Protein AF-A0A959JGN3-F1 (afdb_monomer_lite)

Sequence (123 aa):
HEFVHVLAYRLKGATKATYGANLKKFYFMALADQFVANKQEFEFIALAPFLIINSALLFLLIICHPEWKITVLGTLLTHISMCSGDFGLLSYFEYHKHKNVVTFDDTNNKMSYFYGQQPEVNK

Secondary structure (DSSP, 8-state):
-HHHHHHHHHHTT-SSEEEEEETTTTEEEEEEBT-EEEHHHHHHHHHHHHHHHHHHHHHHHHHS-HHHHHHHHHHHHHHHHHTHHHHHHHHHHHHTGGG--EEEEETTTTEEEEEPPPP----

Foldseek 3Di:
DLVQLQVLCVVVPQPDWDKDADVVVGDIDIARAFDKAWLVSLVSSLCRCVVPVLVVLVVCLVPPDPVCNVVSVVVNVVSVVNSVVSVVVNVVCVVVVVQRWIWHAHPVVRDIDIHGDDDPPPD

Structure (mmCIF, N/CA/C/O backbone):
data_AF-A0A959JGN3-F1
#
_entry.id   AF-A0A959JGN3-F1
#
loop_
_atom_site.group_PDB
_atom_site.id
_atom_site.type_symbol
_atom_site.label_atom_id
_atom_site.label_alt_id
_atom_site.label_comp_id
_atom_site.label_asym_id
_atom_site.label_entity_id
_atom_site.label_seq_id
_atom_site.pdbx_PDB_ins_code
_atom_site.Cartn_x
_atom_site.Cartn_y
_atom_site.Cartn_z
_atom_site.occupancy
_atom_site.B_iso_or_equiv
_atom_site.auth_seq_id
_atom_site.auth_comp_id
_atom_site.auth_asym_id
_atom_site.auth_atom_id
_atom_site.pdbx_PDB_model_num
ATOM 1 N N . HIS A 1 1 ? -2.651 -0.401 -7.684 1.00 91.12 1 HIS A N 1
ATOM 2 C CA . HIS A 1 1 ? -2.480 -0.161 -6.244 1.00 91.12 1 HIS A CA 1
ATOM 3 C C . HIS A 1 1 ? -3.660 -0.748 -5.469 1.00 91.12 1 HIS A C 1
ATOM 5 O O . HIS A 1 1 ? -3.523 -1.872 -5.010 1.00 91.12 1 HIS A O 1
ATOM 11 N N . GLU A 1 2 ? -4.844 -0.122 -5.474 1.00 90.38 2 GLU A N 1
ATOM 12 C CA . GLU A 1 2 ? -6.023 -0.609 -4.715 1.00 90.38 2 GLU A CA 1
ATOM 13 C C . GLU A 1 2 ? -6.415 -2.070 -4.957 1.00 90.38 2 GLU A C 1
ATOM 15 O O . GLU A 1 2 ? -6.830 -2.768 -4.039 1.00 90.38 2 GLU A O 1
ATOM 20 N N . PHE A 1 3 ? -6.264 -2.573 -6.184 1.00 90.06 3 PHE A N 1
ATOM 21 C CA . PHE A 1 3 ? -6.545 -3.981 -6.475 1.00 90.06 3 PHE A CA 1
ATOM 22 C C . PHE A 1 3 ? -5.687 -4.943 -5.634 1.00 90.06 3 PHE A C 1
ATOM 24 O O . PHE A 1 3 ? -6.175 -5.976 -5.183 1.00 90.06 3 PHE A O 1
ATOM 31 N N . VAL A 1 4 ? -4.420 -4.592 -5.395 1.00 92.25 4 VAL A N 1
ATOM 32 C CA . VAL A 1 4 ? -3.509 -5.398 -4.573 1.00 92.25 4 VAL A CA 1
ATOM 33 C C . VAL A 1 4 ? -3.934 -5.345 -3.107 1.00 92.25 4 VAL A C 1
ATOM 35 O O . VAL A 1 4 ? -3.951 -6.390 -2.465 1.00 92.25 4 VAL A O 1
ATOM 38 N N . HIS A 1 5 ? -4.367 -4.181 -2.607 1.00 91.75 5 HIS A N 1
ATOM 39 C CA . HIS A 1 5 ? -4.967 -4.062 -1.271 1.00 91.75 5 HIS A CA 1
ATOM 40 C C . HIS A 1 5 ? -6.202 -4.954 -1.128 1.00 91.75 5 HIS A C 1
ATOM 42 O O . HIS A 1 5 ? -6.289 -5.744 -0.193 1.00 91.75 5 HIS A O 1
ATOM 48 N N . VAL A 1 6 ? -7.137 -4.901 -2.084 1.00 89.19 6 VAL A N 1
ATOM 49 C CA . VAL A 1 6 ? -8.341 -5.755 -2.090 1.00 89.19 6 VAL A CA 1
ATOM 50 C C . VAL A 1 6 ? -7.974 -7.239 -2.085 1.00 89.19 6 VAL A C 1
ATOM 52 O O . VAL A 1 6 ? -8.587 -8.025 -1.362 1.00 89.19 6 VAL A O 1
ATOM 55 N N . LEU A 1 7 ? -6.971 -7.639 -2.869 1.00 90.00 7 LEU A N 1
ATOM 56 C CA . LEU A 1 7 ? -6.484 -9.016 -2.874 1.00 90.00 7 LEU A CA 1
ATOM 57 C C . LEU A 1 7 ? -5.863 -9.395 -1.522 1.00 90.00 7 LEU A C 1
ATOM 59 O O . LEU A 1 7 ? -6.167 -10.465 -1.002 1.00 90.00 7 LEU A O 1
ATOM 63 N N . ALA A 1 8 ? -5.051 -8.519 -0.929 1.00 90.81 8 ALA A N 1
ATOM 64 C CA . ALA A 1 8 ? -4.447 -8.738 0.382 1.00 90.81 8 ALA A CA 1
ATOM 65 C C . ALA A 1 8 ? -5.509 -8.881 1.486 1.00 90.81 8 ALA A C 1
ATOM 67 O O . ALA A 1 8 ? -5.421 -9.805 2.293 1.00 90.81 8 ALA A O 1
ATOM 68 N N . TYR A 1 9 ? -6.561 -8.057 1.465 1.00 90.38 9 TYR A N 1
ATOM 69 C CA . TYR A 1 9 ? -7.717 -8.200 2.353 1.00 90.38 9 TYR A CA 1
ATOM 70 C C . TYR A 1 9 ? -8.404 -9.562 2.188 1.00 90.38 9 TYR A C 1
ATOM 72 O O . TYR A 1 9 ? -8.676 -10.241 3.178 1.00 90.38 9 TYR A O 1
ATOM 80 N N . ARG A 1 10 ? -8.638 -10.013 0.947 1.00 88.19 10 ARG A N 1
ATOM 81 C CA . ARG A 1 10 ? -9.231 -11.339 0.683 1.00 88.19 10 ARG A CA 1
ATOM 82 C C . ARG A 1 10 ? -8.351 -12.480 1.189 1.00 88.19 10 ARG A C 1
ATOM 84 O O . ARG A 1 10 ? -8.873 -13.433 1.757 1.00 88.19 10 ARG A O 1
ATOM 91 N N . LEU A 1 11 ? -7.030 -12.373 1.038 1.00 88.56 11 LEU A N 1
ATOM 92 C CA . LEU A 1 11 ? -6.075 -13.356 1.568 1.00 88.56 11 LEU A CA 1
ATOM 93 C C . LEU A 1 11 ? -6.077 -13.414 3.103 1.00 88.56 11 LEU A C 1
ATOM 95 O O . LEU A 1 11 ? -5.784 -14.463 3.670 1.00 88.56 11 LEU A O 1
ATOM 99 N N . LYS A 1 12 ? -6.426 -12.311 3.774 1.00 88.44 12 LYS A N 1
ATOM 100 C CA . LYS A 1 12 ? -6.601 -12.241 5.233 1.00 88.44 12 LYS A CA 1
ATOM 101 C C . LYS A 1 12 ? -8.003 -12.626 5.714 1.00 88.44 12 LYS A C 1
ATOM 103 O O . LYS A 1 12 ? -8.259 -12.588 6.910 1.00 88.44 12 LYS A O 1
ATOM 108 N N . GLY A 1 13 ? -8.888 -13.056 4.813 1.00 85.38 13 GLY A N 1
ATOM 109 C CA . GLY A 1 13 ? -10.216 -13.566 5.161 1.00 85.38 13 GLY A CA 1
ATOM 110 C C . GLY A 1 13 ? -11.350 -12.547 5.045 1.00 85.38 13 GLY A C 1
ATOM 111 O O . GLY A 1 13 ? -12.478 -12.865 5.418 1.00 85.38 13 GLY A O 1
ATOM 112 N N . ALA A 1 14 ? -11.105 -11.353 4.493 1.00 85.56 14 ALA A N 1
ATOM 113 C CA . ALA A 1 14 ? -12.182 -10.412 4.202 1.00 85.56 14 ALA A CA 1
ATOM 114 C C . ALA A 1 14 ? -13.095 -10.973 3.097 1.00 85.56 14 ALA A C 1
ATOM 116 O O . ALA A 1 14 ? -12.689 -11.133 1.942 1.00 85.56 14 ALA A O 1
ATOM 117 N N . THR A 1 15 ? -14.352 -11.248 3.440 1.00 79.25 15 THR A N 1
ATOM 118 C CA . THR A 1 15 ? -15.357 -11.797 2.512 1.00 79.25 15 THR A CA 1
ATOM 119 C C . THR A 1 15 ? -15.841 -10.759 1.500 1.00 79.25 15 THR A C 1
ATOM 121 O O . THR A 1 15 ? -16.139 -11.097 0.355 1.00 79.25 15 THR A O 1
ATOM 124 N N . LYS A 1 16 ? -15.879 -9.483 1.900 1.00 82.38 16 LYS A N 1
ATOM 125 C CA . LYS A 1 16 ? -16.369 -8.356 1.098 1.00 82.38 16 LYS A CA 1
ATOM 126 C C . LYS A 1 16 ? -15.331 -7.235 1.017 1.00 82.38 16 LYS A C 1
ATOM 128 O O . LYS A 1 16 ? -15.472 -6.183 1.629 1.00 82.38 16 LYS A O 1
ATOM 133 N N . ALA A 1 17 ? -14.285 -7.461 0.226 1.00 84.00 17 ALA A N 1
ATOM 134 C CA . ALA A 1 17 ? -13.311 -6.426 -0.113 1.00 84.00 17 ALA A CA 1
ATOM 135 C C . ALA A 1 17 ? -13.650 -5.773 -1.464 1.00 84.00 17 ALA A C 1
ATOM 137 O O . ALA A 1 17 ? -13.784 -6.468 -2.483 1.00 84.00 17 ALA A O 1
ATOM 138 N N . THR A 1 18 ? -13.778 -4.447 -1.464 1.00 81.81 18 THR A N 1
ATOM 139 C CA . THR A 1 18 ? -14.122 -3.608 -2.621 1.00 81.81 18 THR A CA 1
ATOM 140 C C . THR A 1 18 ? -13.144 -2.442 -2.750 1.00 81.81 18 THR A C 1
ATOM 142 O O . THR A 1 18 ? -12.427 -2.120 -1.809 1.00 81.81 18 THR A O 1
ATOM 145 N N . TYR A 1 19 ? -13.081 -1.817 -3.924 1.00 82.44 19 TYR A N 1
ATOM 146 C CA . TYR A 1 19 ? -12.322 -0.585 -4.133 1.00 82.44 19 TYR A CA 1
ATOM 147 C C . TYR A 1 19 ? -13.291 0.580 -4.349 1.00 82.44 19 TYR A C 1
ATOM 149 O O . TYR A 1 19 ? -14.298 0.455 -5.046 1.00 82.44 19 TYR A O 1
ATOM 157 N N . GLY A 1 20 ? -12.978 1.718 -3.747 1.00 79.75 20 GLY A N 1
ATOM 158 C CA . GLY A 1 20 ? -13.687 2.979 -3.881 1.00 79.75 20 GLY A CA 1
ATOM 159 C C . GLY A 1 20 ? -12.767 4.067 -4.426 1.00 79.75 20 GLY A C 1
ATOM 160 O O . GLY A 1 20 ? -11.542 3.993 -4.331 1.00 79.75 20 GLY A O 1
ATOM 161 N N . ALA A 1 21 ? -13.368 5.102 -5.002 1.00 80.62 21 ALA A N 1
ATOM 162 C CA . ALA A 1 21 ? -12.651 6.276 -5.476 1.00 80.62 21 ALA A CA 1
ATOM 163 C C . ALA A 1 21 ? -13.480 7.529 -5.212 1.00 80.62 21 ALA A C 1
ATOM 165 O O . ALA A 1 21 ? -14.694 7.545 -5.428 1.00 80.62 21 ALA A O 1
ATOM 166 N N . ASN A 1 22 ? -12.820 8.600 -4.788 1.00 80.19 22 ASN A N 1
ATOM 167 C CA . ASN A 1 22 ? -13.421 9.919 -4.703 1.00 80.19 22 ASN A CA 1
ATOM 168 C C . ASN A 1 22 ? -12.624 10.892 -5.568 1.00 80.19 22 ASN A C 1
ATOM 170 O O . ASN A 1 22 ? -11.682 11.531 -5.107 1.00 80.19 22 ASN A O 1
ATOM 174 N N . LEU A 1 23 ? -13.044 11.034 -6.827 1.00 76.56 23 LEU A N 1
ATOM 175 C CA . LEU A 1 23 ? -12.375 11.892 -7.809 1.00 76.56 23 LEU A CA 1
ATOM 176 C C . LEU A 1 23 ? -12.372 13.376 -7.410 1.00 76.56 23 LEU A C 1
ATOM 178 O O . LEU A 1 23 ? -11.448 14.092 -7.775 1.00 76.56 23 LEU A O 1
ATOM 182 N N . LYS A 1 24 ? -13.353 13.841 -6.617 1.00 74.75 24 LYS A N 1
ATOM 183 C CA . LYS A 1 24 ? -13.393 15.236 -6.136 1.00 74.75 24 LYS A CA 1
ATOM 184 C C . LYS A 1 24 ? -12.274 15.547 -5.143 1.00 74.75 24 LYS A C 1
ATOM 186 O O . LYS A 1 24 ? -11.817 16.680 -5.084 1.00 74.75 24 LYS A O 1
ATOM 191 N N . LYS A 1 25 ? -11.874 14.556 -4.343 1.00 74.06 25 LYS A N 1
ATOM 192 C CA . LYS A 1 25 ? -10.803 14.668 -3.338 1.00 74.06 25 LYS A CA 1
ATOM 193 C C . LYS A 1 25 ? -9.527 13.922 -3.748 1.00 74.06 25 LYS A C 1
ATOM 195 O O . LYS A 1 25 ? -8.595 13.849 -2.960 1.00 74.06 25 LYS A O 1
ATOM 200 N N . PHE A 1 26 ? -9.516 13.374 -4.963 1.00 75.06 26 PHE A N 1
ATOM 201 C CA . PHE A 1 26 ? -8.414 12.647 -5.582 1.00 75.06 26 PHE A CA 1
ATOM 202 C C . PHE A 1 26 ? -7.786 11.556 -4.696 1.00 75.06 26 PHE A C 1
ATOM 204 O O . PHE A 1 26 ? -6.569 11.400 -4.662 1.00 75.06 26 PHE A O 1
ATOM 211 N N . TYR A 1 27 ? -8.617 10.788 -3.983 1.00 74.00 27 TYR A N 1
ATOM 212 C CA . TYR A 1 27 ? -8.163 9.603 -3.253 1.00 74.00 27 TYR A CA 1
ATOM 213 C C . TYR A 1 27 ? -8.871 8.341 -3.743 1.00 74.00 27 TYR A C 1
ATOM 215 O O . TYR A 1 27 ? -10.039 8.365 -4.150 1.00 74.00 27 TYR A O 1
ATOM 223 N N . PHE A 1 28 ? -8.146 7.235 -3.663 1.00 80.75 28 PHE A N 1
ATOM 224 C CA . PHE A 1 28 ? -8.620 5.881 -3.904 1.00 80.75 28 PHE A CA 1
ATOM 225 C C . PHE A 1 28 ? -8.496 5.106 -2.590 1.00 80.75 28 PHE A C 1
ATOM 227 O O . PHE A 1 28 ? -7.688 5.473 -1.741 1.00 80.75 28 PHE A O 1
ATOM 234 N N . MET A 1 29 ? -9.356 4.117 -2.375 1.00 79.81 29 MET A N 1
ATOM 235 C CA . MET A 1 29 ? -9.362 3.341 -1.134 1.00 79.81 29 MET A CA 1
ATOM 236 C C . MET A 1 29 ? -9.792 1.906 -1.390 1.00 79.81 29 MET A C 1
ATOM 238 O O . MET A 1 29 ? -10.744 1.664 -2.132 1.00 79.81 29 MET A O 1
ATOM 242 N N . ALA A 1 30 ? -9.142 0.961 -0.727 1.00 79.38 30 ALA A N 1
ATOM 243 C CA . ALA A 1 30 ? -9.641 -0.391 -0.561 1.00 79.38 30 ALA A CA 1
ATOM 244 C C . ALA A 1 30 ? -10.443 -0.466 0.742 1.00 79.38 30 ALA A C 1
ATOM 246 O O . ALA A 1 30 ? -9.953 -0.070 1.794 1.00 79.38 30 ALA A O 1
ATOM 247 N N . LEU A 1 31 ? -11.674 -0.961 0.649 1.00 80.06 31 LEU A N 1
ATOM 248 C CA . LEU A 1 31 ? -12.608 -1.090 1.761 1.00 80.06 31 LEU A CA 1
ATOM 249 C C . LEU A 1 31 ? -12.872 -2.567 2.020 1.00 80.06 31 LEU A C 1
ATOM 251 O O . LEU A 1 31 ? -13.239 -3.300 1.093 1.00 80.06 31 LEU A O 1
ATOM 255 N N . ALA A 1 32 ? -12.723 -2.993 3.270 1.00 81.94 32 ALA A N 1
ATOM 256 C CA . ALA A 1 32 ? -13.044 -4.348 3.699 1.00 81.94 32 ALA A CA 1
ATOM 257 C C . ALA A 1 32 ? -14.260 -4.319 4.630 1.00 81.94 32 ALA A C 1
ATOM 259 O O . ALA A 1 32 ? -14.137 -4.117 5.836 1.00 81.94 32 ALA A O 1
ATOM 260 N N . ASP A 1 33 ? -15.445 -4.508 4.046 1.00 82.25 33 ASP A N 1
ATOM 261 C CA . ASP A 1 33 ? -16.716 -4.370 4.757 1.00 82.25 33 ASP A CA 1
ATOM 262 C C . ASP A 1 33 ? -16.793 -5.355 5.924 1.00 82.25 33 ASP A C 1
ATOM 264 O O . ASP A 1 33 ? -16.672 -6.570 5.743 1.00 82.25 33 ASP A O 1
ATOM 268 N N . GLN A 1 34 ? -16.991 -4.806 7.121 1.00 81.25 34 GLN A N 1
ATOM 269 C CA . GLN A 1 34 ? -17.105 -5.546 8.376 1.00 81.25 34 GLN A CA 1
ATOM 270 C C . GLN A 1 34 ? -15.900 -6.433 8.739 1.00 81.25 34 GLN A C 1
ATOM 272 O O . GLN A 1 34 ? -16.021 -7.343 9.562 1.00 81.25 34 GLN A O 1
ATOM 277 N N . PHE A 1 35 ? -14.729 -6.172 8.156 1.00 85.88 35 PHE A N 1
ATOM 278 C CA . PHE A 1 35 ? -13.492 -6.859 8.508 1.00 85.88 35 PHE A CA 1
ATOM 279 C C . PHE A 1 35 ? -12.762 -6.083 9.606 1.00 85.88 35 PHE A C 1
ATOM 281 O O . PHE A 1 35 ? -12.466 -4.900 9.447 1.00 85.88 35 PHE A O 1
ATOM 288 N N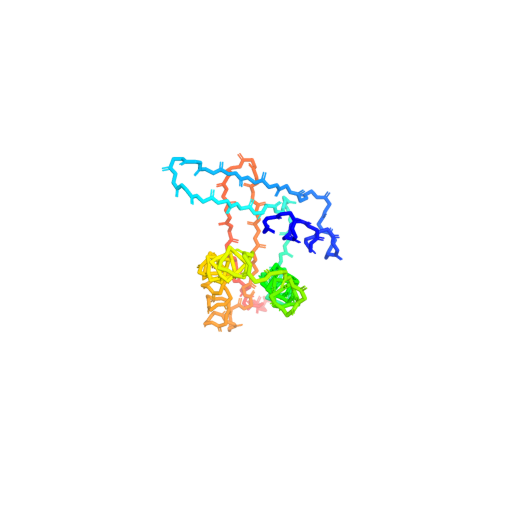 . VAL A 1 36 ? -12.473 -6.750 10.725 1.00 87.75 36 VAL A N 1
ATOM 289 C CA . VAL A 1 36 ? -11.676 -6.169 11.811 1.00 87.75 36 VAL A CA 1
ATOM 290 C C . VAL A 1 36 ? -10.213 -6.477 11.534 1.00 87.75 36 VAL A C 1
ATOM 292 O O . VAL A 1 36 ? -9.790 -7.611 11.732 1.00 87.75 36 VAL A O 1
ATOM 295 N N . ALA A 1 37 ? -9.449 -5.482 11.081 1.00 87.25 37 ALA A N 1
ATOM 296 C CA . ALA A 1 37 ? -8.021 -5.653 10.841 1.00 87.25 37 ALA A CA 1
ATOM 297 C C . ALA A 1 37 ? -7.227 -5.230 12.078 1.00 87.25 37 ALA A C 1
ATOM 299 O O . ALA A 1 37 ? -7.271 -4.070 12.501 1.00 87.25 37 ALA A O 1
ATOM 300 N N . ASN A 1 38 ? -6.472 -6.160 12.658 1.00 88.00 38 ASN A N 1
ATOM 301 C CA . ASN A 1 38 ? -5.490 -5.824 13.683 1.00 88.00 38 ASN A CA 1
ATOM 302 C C . ASN A 1 38 ? -4.223 -5.217 13.057 1.00 88.00 38 ASN A C 1
ATOM 304 O O . ASN A 1 38 ? -4.041 -5.222 11.839 1.00 88.00 38 ASN A O 1
ATOM 308 N N . LYS A 1 39 ? -3.311 -4.715 13.896 1.00 88.31 39 LYS A N 1
ATOM 309 C CA . LYS A 1 39 ? -2.056 -4.105 13.435 1.00 88.31 39 LYS A CA 1
ATOM 310 C C . LYS A 1 39 ? -1.275 -4.983 12.449 1.00 88.31 39 LYS A C 1
ATOM 312 O O . LYS A 1 39 ? -0.817 -4.472 11.437 1.00 88.31 39 LYS A O 1
ATOM 317 N N . GLN A 1 40 ? -1.100 -6.272 12.741 1.00 89.38 40 GLN A N 1
ATOM 318 C CA . GLN A 1 40 ? -0.275 -7.166 11.918 1.00 89.38 40 GLN A CA 1
ATOM 319 C C . GLN A 1 40 ? -0.929 -7.456 10.562 1.00 89.38 40 GLN A C 1
ATOM 321 O O . GLN A 1 40 ? -0.256 -7.530 9.534 1.00 89.38 40 GLN A O 1
ATOM 326 N N . GLU A 1 41 ? -2.250 -7.621 10.550 1.00 91.12 41 GLU A N 1
ATOM 327 C CA . GLU A 1 41 ? -3.021 -7.802 9.321 1.00 91.12 41 GLU A CA 1
ATOM 328 C C . GLU A 1 41 ? -2.983 -6.538 8.474 1.00 91.12 41 GLU A C 1
ATOM 330 O O . GLU A 1 41 ? -2.667 -6.611 7.286 1.00 91.12 41 GLU A O 1
ATOM 335 N N . PHE A 1 42 ? -3.240 -5.388 9.099 1.00 91.06 42 PHE A N 1
ATOM 336 C CA . PHE A 1 42 ? -3.196 -4.092 8.441 1.00 91.06 42 PHE A CA 1
ATOM 337 C C . PHE A 1 42 ? -1.798 -3.789 7.892 1.00 91.06 42 PHE A C 1
ATOM 339 O O . PHE A 1 42 ? -1.683 -3.324 6.767 1.00 91.06 42 PHE A O 1
ATOM 346 N N . GLU A 1 43 ? -0.732 -4.126 8.623 1.00 92.50 43 GLU A N 1
ATOM 347 C CA . GLU A 1 43 ? 0.652 -3.997 8.157 1.00 92.50 43 GLU A CA 1
ATOM 348 C C . GLU A 1 43 ? 0.922 -4.813 6.895 1.00 92.50 43 GLU A C 1
ATOM 350 O O . GLU A 1 43 ? 1.453 -4.287 5.917 1.00 92.50 43 GLU A O 1
ATOM 355 N N . PHE A 1 44 ? 0.482 -6.071 6.869 1.00 93.44 44 PHE A N 1
ATOM 356 C CA . PHE A 1 44 ? 0.591 -6.897 5.671 1.00 93.44 44 PHE A CA 1
ATOM 357 C C . PHE A 1 44 ? -0.176 -6.301 4.484 1.00 93.44 44 PHE A C 1
ATOM 359 O O . PHE A 1 44 ? 0.348 -6.263 3.372 1.00 93.44 44 PHE A O 1
ATOM 366 N N . ILE A 1 45 ? -1.409 -5.847 4.715 1.00 92.44 45 ILE A N 1
ATOM 367 C CA . ILE A 1 45 ? -2.266 -5.282 3.669 1.00 92.44 45 ILE A CA 1
ATOM 368 C C . ILE A 1 45 ? -1.653 -3.986 3.130 1.00 92.44 45 ILE A C 1
ATOM 370 O O . ILE A 1 45 ? -1.402 -3.894 1.932 1.00 92.44 45 ILE A O 1
ATOM 374 N N . ALA A 1 46 ? -1.321 -3.044 4.014 1.00 93.06 46 ALA A N 1
ATOM 375 C CA . ALA A 1 46 ? -0.751 -1.742 3.685 1.00 93.06 46 ALA A CA 1
ATOM 376 C C . ALA A 1 46 ? 0.572 -1.850 2.905 1.00 93.06 46 ALA A C 1
ATOM 378 O O . ALA A 1 46 ? 0.811 -1.093 1.967 1.00 93.06 46 ALA A O 1
ATOM 379 N N . LEU A 1 47 ? 1.437 -2.807 3.259 1.00 94.56 47 LEU A N 1
ATOM 380 C CA . LEU A 1 47 ? 2.734 -2.987 2.599 1.00 94.56 47 LEU A CA 1
ATOM 381 C C . LEU A 1 47 ? 2.651 -3.758 1.274 1.00 94.56 47 LEU A C 1
ATOM 383 O O . LEU A 1 47 ? 3.575 -3.663 0.459 1.00 94.56 47 LEU A O 1
ATOM 387 N N . ALA A 1 48 ? 1.577 -4.516 1.028 1.00 95.25 48 ALA A N 1
ATOM 388 C CA . ALA A 1 48 ? 1.490 -5.407 -0.128 1.00 95.25 48 ALA A CA 1
ATOM 389 C C . ALA A 1 48 ? 1.635 -4.679 -1.481 1.00 95.25 48 ALA A C 1
ATOM 391 O O . ALA A 1 48 ? 2.464 -5.118 -2.288 1.00 95.25 48 ALA A O 1
ATOM 392 N N . PRO A 1 49 ? 0.928 -3.566 -1.775 1.00 94.81 49 PRO A N 1
ATOM 393 C CA . PRO A 1 49 ? 1.100 -2.883 -3.055 1.00 94.81 49 PRO A CA 1
ATOM 394 C C . PRO A 1 49 ? 2.467 -2.227 -3.178 1.00 94.81 49 PRO A C 1
ATOM 396 O O . PRO A 1 49 ? 3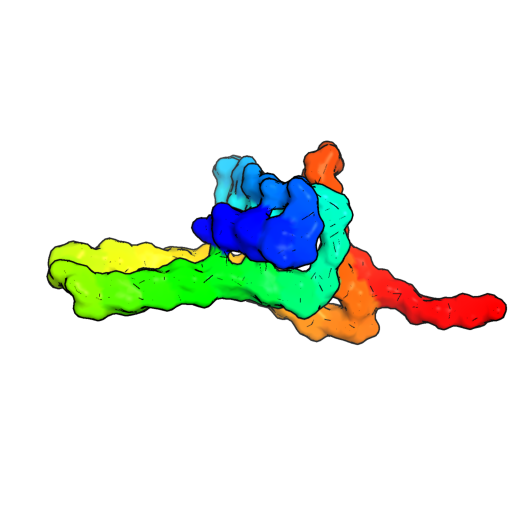.049 -2.274 -4.261 1.00 94.81 49 PRO A O 1
ATOM 399 N N . PHE A 1 50 ? 2.988 -1.650 -2.089 1.00 96.56 50 PHE A N 1
ATOM 400 C CA . PHE A 1 50 ? 4.312 -1.037 -2.079 1.00 96.56 50 PHE A CA 1
ATOM 401 C C . PHE A 1 50 ? 5.371 -2.050 -2.512 1.00 96.56 50 PHE A C 1
ATOM 403 O O . PHE A 1 50 ? 6.107 -1.793 -3.461 1.00 96.56 50 PHE A O 1
ATOM 410 N N . LEU A 1 51 ? 5.412 -3.219 -1.869 1.00 96.56 51 LEU A N 1
ATOM 411 C CA . LEU A 1 51 ? 6.404 -4.246 -2.176 1.00 96.56 51 LEU A CA 1
ATOM 412 C C . LEU A 1 51 ? 6.197 -4.827 -3.579 1.00 96.56 51 LEU A C 1
ATOM 414 O O . LEU A 1 51 ? 7.123 -4.823 -4.383 1.00 96.56 51 LEU A O 1
ATOM 418 N N . ILE A 1 52 ? 4.982 -5.270 -3.914 1.00 96.88 52 ILE A N 1
ATOM 419 C CA . ILE A 1 52 ? 4.720 -5.970 -5.182 1.00 96.88 52 ILE A CA 1
ATOM 420 C C . ILE A 1 52 ? 4.969 -5.056 -6.388 1.00 96.88 52 ILE A C 1
ATOM 422 O O . ILE A 1 52 ? 5.671 -5.440 -7.326 1.00 96.88 52 ILE A O 1
ATOM 426 N N . ILE A 1 53 ? 4.411 -3.843 -6.379 1.00 97.31 53 ILE A N 1
ATOM 427 C CA . ILE A 1 5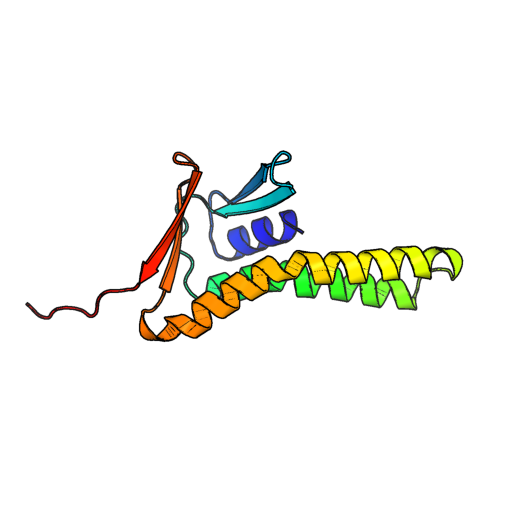3 ? 4.469 -2.949 -7.541 1.00 97.31 53 ILE A CA 1
ATOM 428 C C . ILE A 1 53 ? 5.863 -2.334 -7.675 1.00 97.31 53 ILE A C 1
ATOM 430 O O . ILE A 1 53 ? 6.392 -2.298 -8.786 1.00 97.31 53 ILE A O 1
ATOM 434 N N . ASN A 1 54 ? 6.500 -1.905 -6.577 1.00 97.06 54 ASN A N 1
ATOM 435 C CA . ASN A 1 54 ? 7.846 -1.336 -6.674 1.00 97.06 54 ASN A CA 1
ATOM 436 C C . ASN A 1 54 ? 8.877 -2.394 -7.073 1.00 97.06 54 ASN A C 1
ATOM 438 O O . ASN A 1 54 ? 9.728 -2.098 -7.906 1.00 97.06 54 ASN A O 1
ATOM 442 N N . SER A 1 55 ? 8.790 -3.629 -6.562 1.00 97.81 55 SER A N 1
ATOM 443 C CA . SER A 1 55 ? 9.674 -4.712 -7.011 1.00 97.81 55 SER A CA 1
ATOM 444 C C . SER A 1 55 ? 9.484 -5.022 -8.496 1.00 97.81 55 SER A C 1
ATOM 446 O O . SER A 1 55 ? 10.473 -5.170 -9.213 1.00 97.81 55 SER A O 1
ATOM 448 N N . ALA A 1 56 ? 8.240 -5.052 -8.988 1.00 97.75 56 ALA A N 1
ATOM 449 C CA . ALA A 1 56 ? 7.963 -5.257 -10.409 1.00 97.75 56 ALA A CA 1
ATOM 450 C C . ALA A 1 56 ? 8.512 -4.114 -11.283 1.00 97.75 56 ALA A C 1
ATOM 452 O O . ALA A 1 56 ? 9.110 -4.374 -12.326 1.00 97.75 56 ALA A O 1
ATOM 453 N N . LEU A 1 57 ? 8.362 -2.857 -10.855 1.00 97.62 57 LEU A N 1
ATOM 454 C CA . LEU A 1 57 ? 8.874 -1.688 -11.578 1.00 97.62 57 LEU A CA 1
ATOM 455 C C . LEU A 1 57 ? 10.404 -1.595 -11.540 1.00 97.62 57 LEU A C 1
ATOM 457 O O . LEU A 1 57 ? 11.011 -1.263 -12.554 1.00 97.62 57 LEU A O 1
ATOM 461 N N . LEU A 1 58 ? 11.039 -1.926 -10.412 1.00 97.75 58 LEU A N 1
ATOM 462 C CA . LEU A 1 58 ? 12.498 -2.017 -10.307 1.00 97.75 58 LEU A CA 1
ATOM 463 C C . LEU A 1 58 ? 13.049 -3.104 -11.228 1.00 97.75 58 LEU A C 1
ATOM 465 O O . LEU A 1 58 ? 14.017 -2.868 -11.946 1.00 97.75 58 LEU A O 1
ATOM 469 N N . PHE A 1 59 ? 12.406 -4.272 -11.255 1.00 97.69 59 PHE A N 1
ATOM 470 C CA . PHE A 1 59 ? 12.761 -5.334 -12.188 1.00 97.69 59 PHE A CA 1
ATOM 471 C C . PHE A 1 59 ? 12.593 -4.875 -13.643 1.00 97.69 59 PHE A C 1
ATOM 473 O O . PHE A 1 59 ? 13.508 -5.033 -14.451 1.00 97.69 59 PHE A O 1
ATOM 480 N N . LEU A 1 60 ? 11.469 -4.223 -13.963 1.00 97.12 60 LEU A N 1
ATOM 481 C CA . LEU A 1 60 ? 11.200 -3.680 -15.293 1.00 97.12 60 LEU A CA 1
ATOM 482 C C . LEU A 1 60 ? 12.242 -2.634 -15.712 1.00 97.12 60 LEU A C 1
ATOM 484 O O . LEU A 1 60 ? 12.656 -2.620 -16.866 1.00 97.12 60 LEU A O 1
ATOM 488 N N . LEU A 1 61 ? 12.718 -1.798 -14.787 1.00 96.62 61 LEU A N 1
ATOM 489 C CA . LEU A 1 61 ? 13.736 -0.781 -15.058 1.00 96.62 61 LEU A CA 1
ATOM 490 C C . LEU A 1 61 ? 15.067 -1.393 -15.529 1.00 96.62 61 LEU A C 1
ATOM 492 O O . LEU A 1 61 ? 15.760 -0.792 -16.353 1.00 96.62 61 LEU A O 1
ATOM 496 N N . ILE A 1 62 ? 15.406 -2.590 -15.038 1.00 96.62 62 ILE A N 1
ATOM 497 C CA . ILE A 1 62 ? 16.624 -3.319 -15.419 1.00 96.62 62 ILE A CA 1
ATOM 498 C C . ILE A 1 62 ? 16.493 -3.897 -16.834 1.00 96.62 62 ILE A C 1
ATOM 500 O O . ILE A 1 62 ? 17.444 -3.821 -17.610 1.00 96.62 62 ILE A O 1
ATOM 504 N N . ILE A 1 63 ? 15.326 -4.454 -17.175 1.00 97.06 63 ILE A N 1
ATOM 505 C CA . ILE A 1 63 ? 15.131 -5.207 -18.426 1.00 97.06 63 ILE A CA 1
ATOM 506 C C . ILE A 1 63 ? 14.559 -4.379 -19.585 1.00 97.06 63 ILE A C 1
ATOM 508 O O . ILE A 1 63 ? 14.645 -4.804 -20.736 1.00 97.06 63 ILE A O 1
ATOM 512 N N . CYS A 1 64 ? 13.934 -3.228 -19.316 1.00 95.44 64 CYS A N 1
ATOM 513 C CA . CYS A 1 64 ? 13.247 -2.458 -20.350 1.00 95.44 64 CYS A CA 1
ATOM 514 C C . CYS A 1 64 ? 14.216 -1.728 -21.294 1.00 95.44 64 CYS A C 1
ATOM 516 O O . CYS A 1 64 ? 15.333 -1.341 -20.933 1.00 95.44 64 CYS A O 1
ATOM 518 N N . HIS A 1 65 ? 13.751 -1.515 -22.527 1.00 96.00 65 HIS A N 1
ATOM 519 C CA . HIS A 1 65 ? 14.476 -0.755 -23.541 1.00 96.00 65 HIS A CA 1
ATOM 520 C C . HIS A 1 65 ? 14.742 0.687 -23.055 1.00 96.00 65 HIS A C 1
ATOM 522 O O . HIS A 1 65 ? 13.869 1.256 -22.393 1.00 96.00 65 HIS A O 1
ATOM 528 N N . PRO A 1 66 ? 15.893 1.310 -23.389 1.00 94.25 66 PRO A N 1
ATOM 529 C CA . PRO A 1 66 ? 16.267 2.644 -22.907 1.00 94.25 66 PRO A CA 1
ATOM 530 C C . PRO A 1 66 ? 15.171 3.712 -23.008 1.00 94.25 66 PRO A C 1
ATOM 532 O O . PRO A 1 66 ? 14.955 4.440 -22.043 1.00 94.25 66 PRO A O 1
ATOM 535 N N . GLU A 1 67 ? 14.427 3.735 -24.115 1.00 95.25 67 GLU A N 1
ATOM 536 C CA . GLU A 1 67 ? 13.317 4.677 -24.348 1.00 95.25 67 GLU A CA 1
ATOM 537 C C . GLU A 1 67 ? 12.209 4.617 -23.280 1.00 95.25 67 GLU A C 1
ATOM 539 O O . GLU A 1 67 ? 11.577 5.623 -22.974 1.00 95.25 67 GLU A O 1
ATOM 544 N N . TRP A 1 68 ? 11.984 3.452 -22.663 1.00 97.06 68 TRP A N 1
ATOM 545 C CA . TRP A 1 68 ? 10.948 3.271 -21.640 1.00 97.06 68 TRP A CA 1
ATOM 546 C C . TRP A 1 68 ? 11.440 3.552 -20.219 1.00 97.06 68 TRP A C 1
ATOM 548 O O . TRP A 1 68 ? 10.622 3.688 -19.307 1.00 97.06 68 TRP A O 1
ATOM 558 N N . LYS A 1 69 ? 12.758 3.673 -19.999 1.00 96.25 69 LYS A N 1
ATOM 559 C CA . LYS A 1 69 ? 13.332 3.802 -18.648 1.00 96.25 69 LYS A CA 1
ATOM 560 C C . LYS A 1 69 ? 12.812 5.025 -17.905 1.00 96.25 69 LYS A C 1
ATOM 562 O O . LYS A 1 69 ? 12.534 4.925 -16.715 1.00 96.25 69 LYS A O 1
ATOM 567 N N . ILE A 1 70 ? 12.631 6.152 -18.597 1.00 97.19 70 ILE A N 1
ATOM 568 C CA . ILE A 1 70 ? 12.096 7.381 -17.992 1.00 97.19 70 ILE A CA 1
ATOM 569 C C . ILE A 1 70 ? 10.647 7.170 -17.539 1.00 97.19 70 ILE A C 1
ATOM 571 O O . ILE A 1 70 ? 10.301 7.537 -16.420 1.00 97.19 70 ILE A O 1
ATOM 575 N N . THR A 1 71 ? 9.810 6.530 -18.358 1.00 97.50 71 THR A N 1
ATOM 576 C CA . THR A 1 71 ? 8.417 6.220 -18.003 1.00 97.50 71 THR A CA 1
ATOM 577 C C . THR A 1 71 ? 8.336 5.258 -16.821 1.00 97.50 71 THR A C 1
ATOM 579 O O . THR A 1 71 ? 7.542 5.477 -15.906 1.00 97.50 71 THR A O 1
ATOM 582 N N . VAL A 1 72 ? 9.171 4.216 -16.800 1.00 97.81 72 VAL A N 1
ATOM 583 C CA . VAL A 1 72 ? 9.217 3.247 -15.694 1.00 97.81 72 VAL A CA 1
ATOM 584 C C . VAL A 1 72 ? 9.702 3.916 -14.408 1.00 97.81 72 VAL A C 1
ATOM 586 O O . VAL A 1 72 ? 9.075 3.750 -13.365 1.00 97.81 72 VAL A O 1
ATOM 589 N N . LEU A 1 73 ? 10.765 4.723 -14.482 1.00 97.62 73 LEU A N 1
ATOM 590 C CA . LEU A 1 73 ? 11.292 5.472 -13.343 1.00 97.62 73 LEU A CA 1
ATOM 591 C C . LEU A 1 73 ? 10.275 6.489 -12.811 1.00 97.62 73 LEU A C 1
ATOM 593 O O . LEU A 1 73 ? 10.047 6.549 -11.607 1.00 97.62 73 LEU A O 1
ATOM 597 N N . GLY A 1 74 ? 9.629 7.251 -13.696 1.00 98.00 74 GLY A N 1
ATOM 598 C CA . GLY A 1 74 ? 8.569 8.186 -13.326 1.00 98.00 74 GLY A CA 1
ATOM 599 C C . GLY A 1 74 ? 7.419 7.472 -12.621 1.00 98.00 74 GLY A C 1
ATOM 600 O O . GLY A 1 74 ? 7.015 7.879 -11.537 1.00 98.00 74 GLY A O 1
ATOM 601 N N . THR A 1 75 ? 6.969 6.341 -13.173 1.00 97.81 75 THR A N 1
ATOM 602 C CA . THR A 1 75 ? 5.917 5.510 -12.569 1.00 97.81 75 THR A CA 1
ATOM 603 C C . THR A 1 75 ? 6.326 4.977 -11.194 1.00 97.81 75 THR A C 1
ATOM 605 O O . THR A 1 75 ? 5.520 5.021 -10.267 1.00 97.81 75 THR A O 1
ATOM 608 N N . LEU A 1 76 ? 7.572 4.517 -11.033 1.00 97.69 76 LEU A N 1
ATOM 609 C CA . LEU A 1 76 ? 8.120 4.053 -9.755 1.00 97.69 76 LEU A CA 1
ATOM 610 C C . LEU A 1 76 ? 8.098 5.167 -8.703 1.00 97.69 76 LEU A C 1
ATOM 612 O O . LEU A 1 76 ? 7.582 4.967 -7.606 1.00 97.69 76 LEU A O 1
ATOM 616 N N . LEU A 1 77 ? 8.607 6.352 -9.045 1.00 97.62 77 LEU A N 1
ATOM 617 C CA . LEU A 1 77 ? 8.636 7.498 -8.134 1.00 97.62 77 LEU A CA 1
ATOM 618 C C . LEU A 1 77 ? 7.223 7.967 -7.770 1.00 97.62 77 LEU A C 1
ATOM 620 O O . LEU A 1 77 ? 6.931 8.200 -6.595 1.00 97.62 77 LEU A O 1
ATOM 624 N N . THR A 1 78 ? 6.322 8.049 -8.752 1.00 96.50 78 THR A N 1
ATOM 625 C CA . THR A 1 78 ? 4.913 8.377 -8.512 1.00 96.50 78 THR A CA 1
ATOM 626 C C . THR A 1 78 ? 4.265 7.350 -7.587 1.00 96.50 78 THR A C 1
ATOM 628 O O . THR A 1 78 ? 3.636 7.735 -6.603 1.00 96.50 78 THR A O 1
ATOM 631 N N . HIS A 1 79 ? 4.462 6.055 -7.833 1.00 96.50 79 HIS A N 1
ATOM 632 C CA . HIS A 1 79 ? 3.896 5.004 -6.996 1.00 96.50 79 HIS A CA 1
ATOM 633 C C . HIS A 1 79 ? 4.412 5.071 -5.550 1.00 96.50 79 HIS A C 1
ATOM 635 O O . HIS A 1 79 ? 3.605 5.032 -4.623 1.00 96.50 79 HIS A O 1
ATOM 641 N N . ILE A 1 80 ? 5.722 5.265 -5.342 1.00 95.56 80 ILE A N 1
ATOM 642 C CA . ILE A 1 80 ? 6.310 5.469 -4.005 1.00 95.56 80 ILE A CA 1
ATOM 643 C C . ILE A 1 80 ? 5.640 6.650 -3.291 1.00 95.56 80 ILE A C 1
ATOM 645 O O . ILE A 1 80 ? 5.257 6.519 -2.130 1.00 95.56 80 ILE A O 1
ATOM 649 N N . SER A 1 81 ? 5.449 7.781 -3.981 1.00 94.31 81 SER A N 1
ATOM 650 C CA . SER A 1 81 ? 4.809 8.963 -3.385 1.00 94.31 81 SER A CA 1
ATOM 651 C C . SER A 1 81 ? 3.348 8.714 -2.984 1.00 94.31 81 SER A C 1
ATOM 653 O O . SER A 1 81 ? 2.919 9.141 -1.911 1.00 94.31 81 SER A O 1
ATOM 655 N N . MET A 1 82 ? 2.598 7.960 -3.795 1.00 92.00 82 MET A N 1
ATOM 656 C CA . MET A 1 82 ? 1.198 7.614 -3.524 1.00 92.00 82 MET A CA 1
ATOM 657 C C . MET A 1 82 ? 1.041 6.640 -2.347 1.00 92.00 82 MET A C 1
ATOM 659 O O . MET A 1 82 ? 0.047 6.725 -1.636 1.00 92.00 82 MET A O 1
ATOM 663 N N . CYS A 1 83 ? 2.038 5.791 -2.071 1.00 93.81 83 CYS A N 1
ATOM 664 C CA . CYS A 1 83 ? 2.032 4.892 -0.906 1.00 93.81 83 CYS A CA 1
ATOM 665 C C . CYS A 1 83 ? 2.214 5.628 0.439 1.00 93.81 83 CYS A C 1
ATOM 667 O O . CYS A 1 83 ? 2.125 5.010 1.497 1.00 93.81 83 CYS A O 1
ATOM 669 N N . SER A 1 84 ? 2.498 6.938 0.441 1.00 92.94 84 SER A N 1
ATOM 670 C CA . SER A 1 84 ? 2.700 7.712 1.679 1.00 92.94 84 SER A CA 1
ATOM 671 C C . SER A 1 84 ? 1.497 7.664 2.628 1.00 92.94 84 SER A C 1
ATOM 673 O O . SER A 1 84 ? 1.687 7.673 3.844 1.00 92.94 84 SER A O 1
ATOM 675 N N . GLY A 1 85 ? 0.276 7.556 2.093 1.00 90.56 85 GLY A N 1
ATOM 676 C CA . GLY A 1 85 ? -0.943 7.375 2.885 1.00 90.56 85 GLY A CA 1
ATOM 677 C C . GLY A 1 85 ? -0.938 6.075 3.695 1.00 90.56 85 GLY A C 1
ATOM 678 O O . GLY A 1 85 ? -1.224 6.106 4.892 1.00 90.56 85 GLY A O 1
ATOM 679 N N . ASP A 1 86 ? -0.525 4.964 3.077 1.00 93.19 86 ASP A N 1
ATOM 680 C CA . ASP A 1 86 ? -0.413 3.657 3.736 1.00 93.19 86 ASP A CA 1
ATOM 681 C C . ASP A 1 86 ? 0.599 3.716 4.887 1.00 93.19 86 ASP A C 1
ATOM 683 O O . ASP A 1 86 ? 0.302 3.312 6.011 1.00 93.19 86 ASP A O 1
ATOM 687 N N . PHE A 1 87 ? 1.773 4.313 4.647 1.00 94.19 87 PHE A N 1
ATOM 688 C CA . PHE A 1 87 ? 2.781 4.523 5.692 1.00 94.19 87 PHE A CA 1
ATOM 689 C C . PHE A 1 87 ? 2.301 5.467 6.800 1.00 94.19 87 PHE A C 1
ATOM 691 O O . PHE A 1 87 ? 2.652 5.268 7.964 1.00 94.19 87 PHE A O 1
ATOM 698 N N . GLY A 1 88 ? 1.477 6.465 6.471 1.00 94.38 88 GLY A N 1
ATOM 699 C CA . GLY A 1 88 ? 0.828 7.329 7.456 1.00 94.38 88 GLY A CA 1
ATOM 700 C C . GLY A 1 88 ? -0.078 6.541 8.404 1.00 94.38 88 GLY A C 1
ATOM 701 O O . GLY A 1 88 ? -0.005 6.719 9.621 1.00 94.38 88 GLY A O 1
ATOM 702 N N . LEU A 1 89 ? -0.874 5.612 7.869 1.00 92.44 89 LEU A N 1
ATOM 703 C CA . LEU A 1 89 ? -1.712 4.726 8.679 1.00 92.44 89 LEU A CA 1
ATOM 704 C C . LEU A 1 89 ? -0.872 3.739 9.499 1.00 92.44 89 LEU A C 1
ATOM 706 O O . LEU A 1 89 ? -1.134 3.560 10.687 1.00 92.44 89 LEU A O 1
ATOM 710 N N . LEU A 1 90 ? 0.191 3.164 8.932 1.00 93.75 90 LEU A N 1
ATOM 711 C CA . LEU A 1 90 ? 1.111 2.306 9.690 1.00 93.75 90 LEU A CA 1
ATOM 712 C C . LEU A 1 90 ? 1.788 3.047 10.842 1.00 93.75 90 LEU A C 1
ATOM 714 O O . LEU A 1 90 ? 1.880 2.523 11.952 1.00 93.75 90 LEU A O 1
ATOM 718 N N . SER A 1 91 ? 2.200 4.292 10.606 1.00 94.31 91 SER A N 1
ATOM 719 C CA . SER A 1 91 ? 2.744 5.161 11.646 1.00 94.31 91 SER A CA 1
ATOM 720 C C . SER A 1 91 ? 1.717 5.427 12.750 1.00 94.31 91 SER A C 1
ATOM 722 O O . SER A 1 91 ? 2.058 5.348 13.931 1.00 94.31 91 SER A O 1
ATOM 724 N N . TYR A 1 92 ? 0.448 5.652 12.393 1.00 93.69 92 TYR A N 1
ATOM 725 C CA . TYR A 1 92 ? -0.638 5.805 13.364 1.00 93.69 92 TYR A CA 1
ATOM 726 C C . TYR A 1 92 ? -0.813 4.557 14.244 1.00 93.69 92 TYR A C 1
ATOM 728 O O . TYR A 1 92 ? -0.933 4.680 15.467 1.00 93.69 92 TYR A O 1
ATOM 736 N N . PHE A 1 93 ? -0.785 3.366 13.641 1.00 91.12 93 PHE A N 1
ATOM 737 C CA . PHE A 1 93 ? -0.847 2.087 14.350 1.00 91.12 93 PHE A CA 1
ATOM 738 C C . PHE A 1 93 ? 0.353 1.865 15.277 1.00 91.12 93 PHE A C 1
ATOM 740 O O . PHE A 1 93 ? 0.186 1.395 16.403 1.00 91.12 93 PHE A O 1
ATOM 747 N N . GLU A 1 94 ? 1.562 2.210 14.831 1.00 92.31 94 GLU A N 1
ATOM 748 C CA . GLU A 1 94 ? 2.776 2.093 15.642 1.00 92.31 94 GLU A CA 1
ATOM 749 C C . GLU A 1 94 ? 2.753 3.057 16.832 1.00 92.31 94 GLU A C 1
ATOM 751 O O . GLU A 1 94 ? 3.027 2.652 17.964 1.00 92.31 94 GLU A O 1
ATOM 756 N N . TYR A 1 95 ? 2.355 4.311 16.607 1.00 93.56 95 TYR A N 1
ATOM 757 C CA . TYR A 1 95 ? 2.238 5.320 17.659 1.00 93.56 95 TYR A CA 1
ATOM 758 C C . TYR A 1 95 ? 1.213 4.909 18.732 1.00 93.56 95 TYR A C 1
ATOM 760 O O . TYR A 1 95 ? 1.446 5.062 19.934 1.00 93.56 95 TYR A O 1
ATOM 768 N N . HIS A 1 96 ? 0.096 4.307 18.316 1.00 91.44 96 HIS A N 1
ATOM 769 C CA . HIS A 1 96 ? -0.975 3.852 19.206 1.00 91.44 96 HIS A CA 1
ATOM 770 C C . HIS A 1 96 ? -0.899 2.368 19.588 1.00 91.44 96 HIS A C 1
ATOM 772 O O . HIS A 1 96 ? -1.878 1.824 20.099 1.00 91.44 96 HIS A O 1
ATOM 778 N N . LYS A 1 97 ? 0.251 1.703 19.415 1.00 87.44 97 LYS A N 1
ATOM 779 C CA . LYS A 1 97 ? 0.395 0.260 19.690 1.00 87.44 97 LYS A CA 1
ATOM 780 C C . LYS A 1 97 ? -0.035 -0.165 21.098 1.00 87.44 97 LYS A C 1
ATOM 782 O O . LYS A 1 97 ? -0.530 -1.268 21.277 1.00 87.44 97 LYS A O 1
ATOM 787 N N . HIS A 1 98 ? 0.090 0.727 22.080 1.00 87.00 98 HIS A N 1
ATOM 788 C CA . HIS A 1 98 ? -0.323 0.500 23.468 1.00 87.00 98 HIS A CA 1
ATOM 789 C C . HIS A 1 98 ? -1.844 0.348 23.653 1.00 87.00 98 HIS A C 1
ATOM 791 O O . HIS A 1 98 ? -2.279 -0.122 24.697 1.00 87.00 98 HIS A O 1
ATOM 797 N N . LYS A 1 99 ? -2.654 0.751 22.665 1.00 87.44 99 LYS A N 1
ATOM 798 C CA . LYS A 1 99 ? -4.121 0.647 22.692 1.00 87.44 99 LYS A CA 1
ATOM 799 C C . LYS A 1 99 ? -4.653 -0.559 21.916 1.00 87.44 99 LYS A C 1
ATOM 801 O O . LYS A 1 99 ? -5.865 -0.658 21.771 1.00 87.44 99 LYS A O 1
ATOM 806 N N . ASN A 1 100 ? -3.783 -1.420 21.370 1.00 86.88 100 ASN A N 1
ATOM 807 C CA . ASN A 1 100 ? -4.161 -2.524 20.476 1.00 86.88 100 ASN A CA 1
ATOM 808 C C . ASN A 1 100 ? -5.202 -2.083 19.435 1.00 86.88 100 ASN A C 1
ATOM 810 O O . ASN A 1 100 ? -6.318 -2.603 19.393 1.00 86.88 100 ASN A O 1
ATOM 814 N N . VAL A 1 101 ? -4.856 -1.051 18.660 1.00 90.50 101 VAL A N 1
ATOM 815 C CA . VAL A 1 101 ? -5.776 -0.477 17.676 1.00 90.50 101 VAL A CA 1
ATOM 816 C C . VAL A 1 101 ? -6.171 -1.528 16.640 1.00 90.50 101 VAL A C 1
ATOM 818 O O . VAL A 1 101 ? -5.332 -2.313 16.196 1.00 90.50 101 VAL A O 1
ATOM 821 N N . VAL A 1 102 ? -7.440 -1.509 16.246 1.00 90.06 102 VAL A N 1
ATOM 822 C CA . VAL A 1 102 ? -7.995 -2.257 15.115 1.00 90.06 102 VAL A CA 1
ATOM 823 C C . VAL A 1 102 ? -8.730 -1.300 14.176 1.00 90.06 102 VAL A C 1
ATOM 825 O O . VAL A 1 102 ? -9.289 -0.301 14.643 1.00 90.06 102 VAL A O 1
ATOM 828 N N . THR A 1 103 ? -8.741 -1.588 12.872 1.00 91.19 103 THR A N 1
ATOM 829 C CA . THR A 1 103 ? -9.614 -0.880 11.921 1.00 91.19 103 THR A CA 1
ATOM 830 C C . THR A 1 103 ? -10.893 -1.658 11.660 1.00 91.19 103 THR A C 1
ATOM 832 O O . THR A 1 103 ? -10.918 -2.886 11.742 1.00 91.19 103 THR A O 1
ATOM 835 N N . PHE A 1 104 ? -11.949 -0.927 11.323 1.00 89.19 104 PHE A N 1
ATOM 836 C CA . PHE A 1 104 ? -13.212 -1.476 10.855 1.00 89.19 104 PHE A CA 1
ATOM 837 C C . PHE A 1 104 ? -13.827 -0.526 9.827 1.00 89.19 104 PHE A C 1
ATOM 839 O O . PHE A 1 104 ? -14.053 0.647 10.135 1.00 89.19 104 PHE A O 1
ATOM 846 N N . ASP A 1 105 ? -14.119 -1.026 8.628 1.00 88.00 105 ASP A N 1
ATOM 847 C CA . ASP A 1 105 ? -14.786 -0.246 7.586 1.00 88.00 105 ASP A CA 1
ATOM 848 C C . ASP A 1 105 ? -16.292 -0.528 7.574 1.00 88.00 105 ASP A C 1
ATOM 850 O O . ASP A 1 105 ? -16.732 -1.666 7.391 1.00 88.00 105 ASP A O 1
ATOM 854 N N . ASP A 1 106 ? -17.083 0.536 7.717 1.00 86.38 106 ASP A N 1
ATOM 855 C CA . ASP A 1 106 ? -18.524 0.531 7.494 1.00 86.38 106 ASP A CA 1
ATOM 856 C C . ASP A 1 106 ? -18.819 1.131 6.118 1.00 86.38 106 ASP A C 1
ATOM 858 O O . ASP A 1 106 ? -18.865 2.356 5.925 1.00 86.38 106 ASP A O 1
ATOM 862 N N . THR A 1 107 ? -19.018 0.253 5.136 1.00 81.94 107 THR A N 1
ATOM 863 C CA . THR A 1 107 ? -19.272 0.678 3.756 1.00 81.94 107 THR A CA 1
ATOM 864 C C . THR A 1 107 ? -20.647 1.323 3.572 1.00 81.94 107 THR A C 1
ATOM 866 O O . THR A 1 107 ? -20.795 2.175 2.691 1.00 81.94 107 THR A O 1
ATOM 869 N N . ASN A 1 108 ? -21.629 1.002 4.427 1.00 83.12 108 ASN A N 1
ATOM 870 C CA . ASN A 1 108 ? -22.968 1.595 4.375 1.00 83.12 108 ASN A CA 1
ATOM 871 C C . ASN A 1 108 ? -22.925 3.067 4.787 1.00 83.12 108 ASN A C 1
ATOM 873 O O . ASN A 1 108 ? -23.498 3.924 4.111 1.00 83.12 108 ASN A O 1
ATOM 877 N N . ASN A 1 109 ? -22.197 3.365 5.865 1.00 83.88 109 ASN A N 1
ATOM 878 C CA . ASN A 1 109 ? -22.040 4.725 6.377 1.00 83.88 109 ASN A CA 1
ATOM 879 C C . ASN A 1 109 ? -20.861 5.486 5.745 1.00 83.88 109 ASN A C 1
ATOM 881 O O . ASN A 1 109 ? -20.729 6.689 5.966 1.00 83.88 109 ASN A O 1
ATOM 885 N N . LYS A 1 110 ? -20.037 4.821 4.918 1.00 83.19 110 LYS 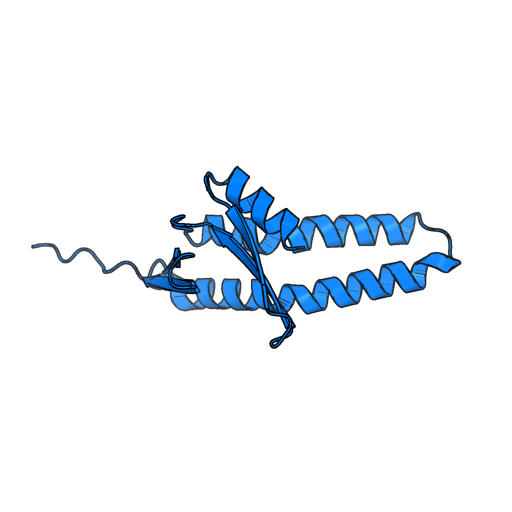A N 1
ATOM 886 C CA . LYS A 1 110 ? -18.809 5.365 4.300 1.00 83.19 110 LYS A CA 1
ATOM 887 C C . LYS A 1 110 ? -17.817 5.895 5.340 1.00 83.19 110 LYS A C 1
ATOM 889 O O . LYS A 1 110 ? -17.206 6.947 5.142 1.00 83.19 110 LYS A O 1
ATOM 894 N N . MET A 1 111 ? -17.679 5.165 6.443 1.00 85.25 111 MET A N 1
ATOM 895 C CA . MET A 1 111 ? -16.838 5.530 7.580 1.00 85.25 111 MET A CA 1
ATOM 896 C C . MET A 1 111 ? -15.849 4.410 7.883 1.00 85.25 111 MET A C 1
ATOM 898 O O . MET A 1 111 ? -16.227 3.243 7.933 1.00 85.25 111 MET A O 1
ATOM 902 N N . SER A 1 112 ? -14.600 4.785 8.143 1.00 86.62 112 SER A N 1
ATOM 903 C CA . SER A 1 112 ? -13.582 3.887 8.690 1.00 86.62 112 SER A CA 1
ATOM 904 C C . SER A 1 112 ? -13.353 4.249 10.149 1.00 86.62 112 SER A C 1
ATOM 906 O O . SER A 1 112 ? -13.105 5.413 10.480 1.00 86.62 112 SER A O 1
ATOM 908 N N . TYR A 1 113 ? -13.447 3.258 11.024 1.00 89.81 113 TYR A N 1
ATOM 909 C CA . TYR A 1 113 ? -13.270 3.412 12.459 1.00 89.81 113 TYR A CA 1
ATOM 910 C C . TYR A 1 113 ? -11.934 2.824 12.898 1.00 89.81 113 TYR A C 1
ATOM 912 O O . TYR A 1 113 ? -11.506 1.784 12.404 1.00 89.81 113 TYR A O 1
ATOM 920 N N . PHE A 1 114 ? -11.307 3.483 13.871 1.00 91.62 114 PHE A N 1
ATOM 921 C CA . PHE A 1 114 ? -10.119 2.998 14.565 1.00 91.62 114 PHE A CA 1
ATOM 922 C C . PHE A 1 114 ? -10.477 2.833 16.038 1.00 91.62 114 PHE A C 1
ATOM 924 O O . PHE A 1 114 ? -10.685 3.819 16.748 1.00 91.62 114 PHE A O 1
ATOM 931 N N . TYR A 1 115 ? -10.582 1.588 16.490 1.00 90.00 115 TYR A N 1
ATOM 932 C CA . TYR A 1 115 ? -10.940 1.266 17.868 1.00 90.00 115 TYR A CA 1
ATOM 933 C C . TYR A 1 115 ? -9.700 0.831 18.636 1.00 90.00 115 TYR A C 1
ATOM 935 O O . TYR A 1 115 ? -8.934 0.013 18.143 1.00 90.00 115 TYR A O 1
ATOM 943 N N . GLY A 1 116 ? -9.505 1.356 19.844 1.00 88.69 116 GLY A N 1
ATOM 944 C CA . GLY A 1 116 ? -8.549 0.795 20.798 1.00 8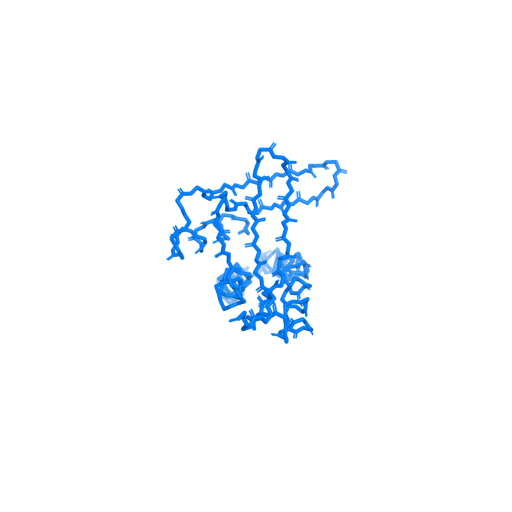8.69 116 GLY A CA 1
ATOM 945 C C . GLY A 1 116 ? -9.250 -0.207 21.709 1.00 88.69 116 GLY A C 1
ATOM 946 O O . GLY A 1 116 ? -10.364 0.064 22.159 1.00 88.69 116 GLY A O 1
ATOM 947 N N . GLN A 1 117 ? -8.615 -1.339 22.003 1.00 80.25 117 GLN A N 1
ATOM 948 C CA . GLN A 1 117 ? -9.121 -2.248 23.028 1.00 80.25 117 GLN A CA 1
ATOM 949 C C . GLN A 1 117 ? -9.093 -1.542 24.387 1.00 80.25 117 GLN A C 1
ATOM 951 O O . GLN A 1 117 ? -8.065 -1.002 24.803 1.00 80.25 117 GLN A O 1
ATOM 956 N N . GLN A 1 118 ? -10.226 -1.549 25.091 1.00 74.44 118 GLN A N 1
ATOM 957 C CA . GLN A 1 118 ? -10.221 -1.220 26.510 1.00 74.44 118 GLN A CA 1
ATOM 958 C C . GLN A 1 118 ? -9.539 -2.363 27.271 1.00 74.44 118 GLN A C 1
ATOM 960 O O . GLN A 1 118 ? -9.817 -3.526 26.970 1.00 74.44 118 GLN A O 1
ATOM 965 N N . PRO A 1 119 ? -8.665 -2.064 28.249 1.00 61.53 119 PRO A N 1
ATOM 966 C CA . PRO A 1 119 ? -8.204 -3.089 29.172 1.00 61.53 119 PRO A CA 1
ATOM 967 C C . PRO A 1 119 ? -9.428 -3.711 29.845 1.00 61.53 119 PRO A C 1
ATOM 969 O O . PRO A 1 119 ? -10.347 -2.980 30.223 1.00 61.53 119 PRO A O 1
ATOM 972 N N . GLU A 1 120 ? -9.457 -5.042 29.958 1.00 60.19 120 GLU A N 1
ATOM 973 C CA . GLU A 1 120 ? -10.509 -5.740 30.694 1.00 60.19 120 GLU A CA 1
ATOM 974 C C . GLU A 1 120 ? -10.620 -5.120 32.087 1.00 60.19 120 GLU A C 1
ATOM 976 O O . GLU A 1 120 ? -9.727 -5.235 32.929 1.00 60.19 120 GLU A O 1
ATOM 981 N N . VAL A 1 121 ? -11.722 -4.413 32.325 1.00 58.03 121 VAL A N 1
ATOM 982 C CA . VAL A 1 121 ? -12.109 -4.028 33.673 1.00 58.03 121 VAL A CA 1
ATOM 983 C C . VAL A 1 121 ? -12.628 -5.312 34.298 1.00 58.03 121 VAL A C 1
ATOM 985 O O . VAL A 1 121 ? -13.785 -5.670 34.080 1.00 58.03 121 VAL A O 1
ATOM 988 N N . ASN A 1 122 ? -11.750 -6.033 35.001 1.00 48.16 122 ASN A N 1
ATOM 989 C CA . ASN A 1 122 ? -12.148 -7.125 35.888 1.00 48.16 122 ASN A CA 1
ATOM 990 C C . ASN A 1 122 ? -13.296 -6.607 36.768 1.00 48.16 122 ASN A C 1
ATOM 992 O O . ASN A 1 122 ? -13.084 -5.712 37.591 1.00 48.16 122 ASN A O 1
ATOM 996 N N . LYS A 1 123 ? -14.509 -7.102 36.515 1.00 42.62 123 LYS A N 1
ATOM 997 C CA . LYS A 1 123 ? -15.681 -6.882 37.365 1.00 42.62 123 LYS A CA 1
ATOM 998 C C . LYS A 1 123 ? -15.687 -7.891 38.498 1.00 42.62 123 LYS A C 1
ATOM 1000 O O . LYS A 1 123 ? -15.348 -9.063 38.222 1.00 42.62 123 LYS A O 1
#

Radius of gyration: 17.09 Å; chains: 1; bounding box: 40×29×62 Å

pLDDT: mean 88.4, std 9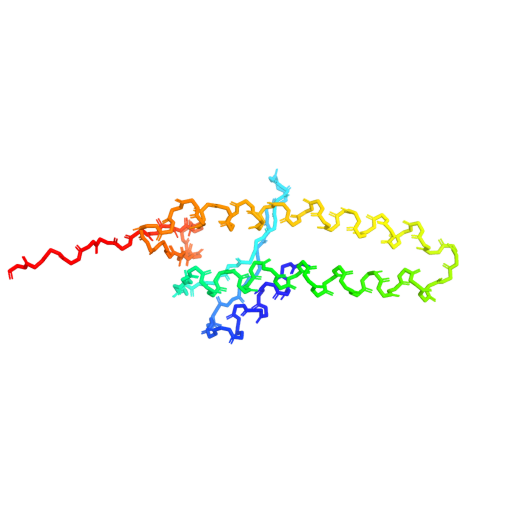.57, range [42.62, 98.0]